Protein AF-D3LC71-F1 (afdb_monomer)

Sequence (68 aa):
MPITFDPSKADDADNLDVICPECHYKKDKFESVYYGSSDGVGRNDVDPITEVKLVDYYMNHLDQIPKA

Secondary structure (DSSP, 8-state):
--TTT-GGGSS-TTT-----HHHHHHHHHHHHHHTB-TTSSSB--------HHHHHHHHH-GGGSPP-

Radius of gyration: 11.44 Å;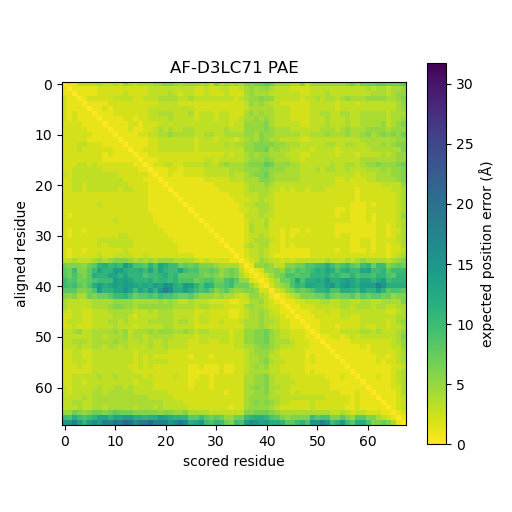 Cα contacts (8 Å, |Δi|>4): 59; chains: 1; bounding box: 25×23×26 Å

Solvent-accessible surface area (backbone atoms only — not comparable to full-atom values): 4321 Å² total; per-residue (Å²): 108,56,52,76,79,45,63,90,46,69,82,39,69,92,54,58,81,94,71,54,74,69,59,45,55,30,43,53,53,33,43,38,68,57,52,17,41,88,86,54,85,47,64,49,90,64,83,85,82,84,54,66,71,58,52,58,49,32,41,76,35,67,90,71,55,80,79,122

Mean predicted aligned error: 3.5 Å

Structure (mmCIF, N/CA/C/O backbone):
data_AF-D3LC71-F1
#
_entry.id   AF-D3LC71-F1
#
loop_
_atom_site.group_PDB
_atom_site.id
_atom_site.type_symbol
_atom_site.label_atom_id
_atom_site.label_alt_id
_atom_site.label_comp_id
_atom_site.label_asym_id
_atom_site.label_entity_id
_atom_site.label_seq_id
_atom_site.pdbx_PDB_ins_code
_atom_site.Cartn_x
_atom_site.Cartn_y
_atom_site.Cartn_z
_atom_site.occupancy
_atom_site.B_iso_or_equiv
_atom_site.auth_seq_id
_atom_site.auth_comp_id
_atom_site.auth_asym_id
_atom_site.auth_atom_id
_atom_site.pdbx_PDB_model_num
ATOM 1 N N . MET A 1 1 ? 1.701 -3.487 -2.946 1.00 87.12 1 MET A N 1
ATOM 2 C CA . MET A 1 1 ? 2.306 -3.630 -1.605 1.00 87.12 1 MET A CA 1
ATOM 3 C C . MET A 1 1 ? 3.391 -2.589 -1.408 1.00 87.12 1 MET A C 1
ATOM 5 O O . MET A 1 1 ? 4.177 -2.384 -2.334 1.00 87.12 1 MET A O 1
ATOM 9 N N . PRO A 1 2 ? 3.470 -1.962 -0.224 1.00 90.25 2 PRO A N 1
ATOM 10 C CA . PRO A 1 2 ? 4.492 -0.963 0.050 1.00 90.25 2 PRO A CA 1
ATOM 11 C C . PRO A 1 2 ? 5.880 -1.603 0.191 1.00 90.25 2 PRO A C 1
ATOM 13 O O . PRO A 1 2 ? 6.037 -2.665 0.795 1.00 90.25 2 PRO A O 1
ATOM 16 N N . ILE A 1 3 ? 6.913 -0.917 -0.310 1.00 88.94 3 ILE A N 1
ATOM 17 C CA . ILE A 1 3 ? 8.325 -1.341 -0.200 1.00 88.94 3 ILE A CA 1
ATOM 18 C C . ILE A 1 3 ? 8.779 -1.494 1.259 1.00 88.94 3 ILE A C 1
ATOM 20 O O . ILE A 1 3 ? 9.642 -2.306 1.587 1.00 88.94 3 ILE A O 1
ATOM 24 N N . THR A 1 4 ? 8.169 -0.724 2.160 1.00 86.19 4 THR A N 1
ATOM 25 C CA . THR A 1 4 ? 8.402 -0.803 3.600 1.00 86.19 4 THR A CA 1
ATOM 26 C C . THR A 1 4 ? 7.742 -2.011 4.239 1.00 86.19 4 THR A C 1
ATOM 28 O O . THR A 1 4 ? 7.971 -2.202 5.421 1.00 86.19 4 THR A O 1
ATOM 31 N N . PHE A 1 5 ? 6.963 -2.823 3.526 1.00 88.50 5 PHE A N 1
ATOM 32 C CA . PHE A 1 5 ? 6.454 -4.109 4.001 1.00 88.50 5 PHE A CA 1
ATOM 33 C C . PHE A 1 5 ? 7.249 -5.261 3.377 1.00 88.50 5 PHE A C 1
ATOM 35 O O . PHE A 1 5 ? 7.832 -6.059 4.106 1.00 88.50 5 PHE A O 1
ATOM 42 N N . ASP A 1 6 ? 7.377 -5.269 2.046 1.00 88.81 6 ASP A N 1
ATOM 43 C CA . ASP A 1 6 ? 8.153 -6.267 1.302 1.00 88.81 6 ASP A CA 1
ATOM 44 C C . ASP A 1 6 ? 9.128 -5.594 0.316 1.00 88.81 6 ASP A C 1
ATOM 46 O O . ASP A 1 6 ? 8.741 -5.201 -0.790 1.00 88.81 6 ASP A O 1
ATOM 50 N N . PRO A 1 7 ? 10.416 -5.473 0.687 1.00 90.25 7 PRO A N 1
ATOM 51 C CA . PRO A 1 7 ? 11.431 -4.874 -0.173 1.00 90.25 7 PRO A CA 1
ATOM 52 C C . PRO A 1 7 ? 11.704 -5.660 -1.459 1.00 90.25 7 PRO A C 1
ATOM 54 O O . PRO A 1 7 ? 12.228 -5.084 -2.409 1.00 90.25 7 PRO A O 1
ATOM 57 N N . SER A 1 8 ? 11.364 -6.955 -1.514 1.00 93.31 8 SER A N 1
ATOM 58 C CA . SER A 1 8 ? 11.600 -7.785 -2.705 1.00 93.31 8 SER A CA 1
ATOM 59 C C . SER A 1 8 ? 10.689 -7.422 -3.883 1.00 93.31 8 SER A C 1
ATOM 61 O O . SER A 1 8 ? 10.907 -7.890 -4.995 1.00 93.31 8 SER A O 1
ATOM 63 N N . LYS A 1 9 ? 9.683 -6.572 -3.641 1.00 91.19 9 LYS A N 1
ATOM 64 C CA . LYS A 1 9 ? 8.689 -6.113 -4.619 1.00 91.19 9 LYS A CA 1
ATOM 65 C C . LY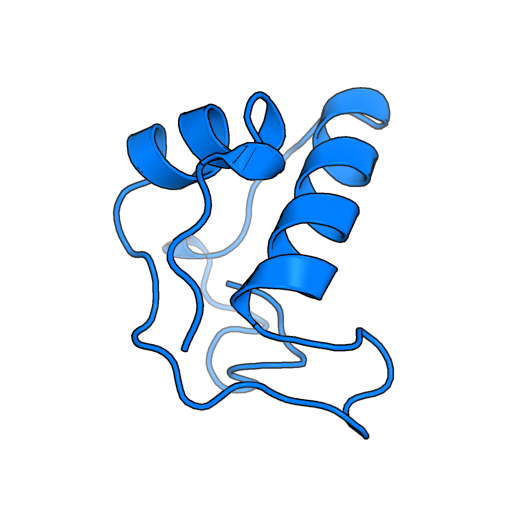S A 1 9 ? 8.941 -4.702 -5.149 1.00 91.19 9 LYS A C 1
ATOM 67 O O . LYS A 1 9 ? 8.057 -4.121 -5.776 1.00 91.19 9 LYS A O 1
ATOM 72 N N . ALA A 1 10 ? 10.114 -4.130 -4.875 1.00 91.44 10 ALA A N 1
ATOM 73 C CA . ALA A 1 10 ? 10.432 -2.743 -5.211 1.00 91.44 10 ALA A CA 1
ATOM 74 C C . ALA A 1 10 ? 10.416 -2.453 -6.724 1.00 91.44 10 ALA A C 1
ATOM 76 O O . ALA A 1 10 ? 10.036 -1.358 -7.130 1.00 91.44 10 ALA A O 1
ATOM 77 N N . ASP A 1 11 ? 10.825 -3.424 -7.538 1.00 94.06 11 ASP A N 1
ATOM 78 C CA . ASP A 1 11 ? 10.947 -3.341 -8.996 1.00 94.06 11 ASP A CA 1
ATOM 79 C C . ASP A 1 11 ? 10.032 -4.334 -9.738 1.00 94.06 11 ASP A C 1
ATOM 81 O O . ASP A 1 11 ? 10.107 -4.457 -10.961 1.00 94.06 11 ASP A O 1
ATOM 85 N N . ASP A 1 12 ? 9.140 -5.014 -9.012 1.00 94.12 12 ASP A N 1
ATOM 86 C CA . ASP A 1 12 ? 8.148 -5.922 -9.583 1.00 94.12 12 ASP A CA 1
ATOM 87 C C . ASP A 1 12 ? 7.073 -5.114 -10.323 1.00 94.12 12 ASP A C 1
ATOM 89 O O . ASP A 1 12 ? 6.281 -4.399 -9.706 1.00 94.12 12 ASP A O 1
ATOM 93 N N . ALA A 1 13 ? 7.048 -5.222 -11.653 1.00 93.00 13 ALA A N 1
ATOM 94 C CA . ALA A 1 13 ? 6.112 -4.486 -12.499 1.00 93.00 13 ALA A CA 1
ATOM 95 C C . ALA A 1 13 ? 4.642 -4.794 -12.171 1.00 93.00 13 ALA A C 1
ATOM 97 O O . ALA A 1 13 ? 3.804 -3.913 -12.334 1.00 93.00 13 ALA A O 1
ATOM 98 N N . ASP A 1 14 ? 4.339 -5.987 -11.646 1.00 90.94 14 ASP A N 1
ATOM 99 C CA . ASP A 1 14 ? 2.983 -6.362 -11.229 1.00 90.94 14 ASP A CA 1
ATOM 100 C C . ASP A 1 14 ? 2.594 -5.744 -9.866 1.00 90.94 14 ASP A C 1
ATOM 102 O O . ASP A 1 14 ? 1.430 -5.783 -9.466 1.00 90.94 14 ASP A O 1
ATOM 106 N N . ASN A 1 15 ? 3.555 -5.154 -9.142 1.00 90.56 15 ASN A N 1
ATOM 107 C CA . ASN A 1 15 ? 3.353 -4.439 -7.876 1.00 90.56 15 ASN A CA 1
ATOM 108 C C . ASN A 1 15 ? 3.361 -2.902 -8.036 1.00 90.56 15 ASN A C 1
ATOM 110 O O . ASN A 1 15 ? 3.026 -2.186 -7.087 1.00 90.56 15 ASN A O 1
ATOM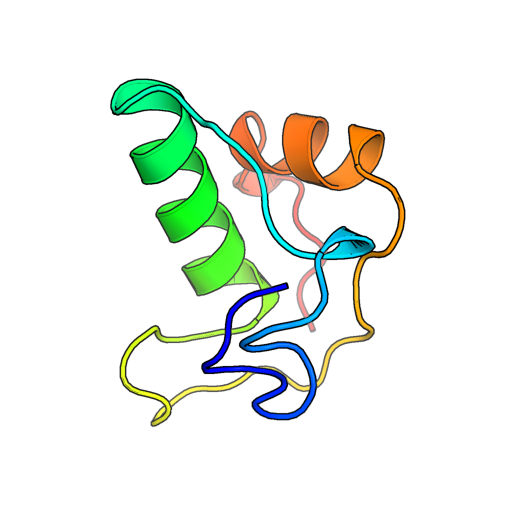 114 N N . LEU A 1 16 ? 3.756 -2.392 -9.206 1.00 91.75 16 LEU A N 1
ATOM 115 C CA . LEU A 1 16 ? 3.852 -0.964 -9.512 1.00 91.75 16 LEU A CA 1
ATOM 116 C C . LEU A 1 16 ? 2.642 -0.500 -10.330 1.00 91.75 16 LEU A C 1
ATOM 118 O O . LEU A 1 16 ? 2.204 -1.183 -11.248 1.00 91.75 16 LEU A O 1
ATOM 122 N N . ASP A 1 17 ? 2.132 0.695 -10.032 1.00 90.50 17 ASP A N 1
ATOM 123 C CA . ASP A 1 17 ? 0.987 1.265 -10.747 1.00 90.50 17 ASP A CA 1
ATOM 124 C C . ASP A 1 17 ? 1.122 2.786 -10.921 1.00 90.50 17 ASP A C 1
ATOM 126 O O . ASP A 1 17 ? 1.767 3.476 -10.124 1.00 90.50 17 ASP A O 1
ATOM 130 N N . VAL A 1 18 ? 0.499 3.321 -11.973 1.00 93.75 18 VAL A N 1
ATOM 131 C CA . VAL A 1 18 ? 0.404 4.759 -12.237 1.00 93.75 18 VAL A CA 1
ATOM 132 C C . VAL A 1 18 ? -0.876 5.286 -11.601 1.00 93.75 18 VAL A C 1
ATOM 134 O O . VAL A 1 18 ? -1.979 5.071 -12.094 1.00 93.75 18 VAL A O 1
ATOM 137 N N . ILE A 1 19 ? -0.722 6.036 -10.515 1.00 91.75 19 ILE A N 1
ATOM 138 C CA . ILE A 1 19 ? -1.830 6.479 -9.667 1.00 91.75 19 ILE A CA 1
ATOM 139 C C . ILE A 1 19 ? -1.870 8.007 -9.554 1.00 91.75 19 ILE A C 1
ATOM 141 O O . ILE A 1 19 ? -0.836 8.677 -9.525 1.00 91.75 19 ILE A O 1
ATOM 145 N N . CYS A 1 20 ? -3.071 8.588 -9.496 1.00 96.69 20 CYS A N 1
ATOM 146 C CA . CYS A 1 20 ? -3.215 10.034 -9.322 1.00 96.69 20 CYS A CA 1
ATOM 147 C C . CYS A 1 20 ? -2.849 10.466 -7.883 1.00 96.69 20 CYS A C 1
ATOM 149 O O . CYS A 1 20 ? -2.903 9.643 -6.966 1.00 96.69 20 CYS A O 1
ATOM 151 N N . PRO A 1 21 ? -2.535 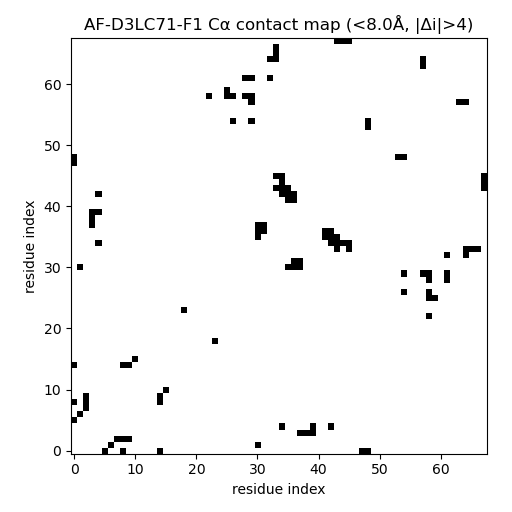11.753 -7.637 1.00 97.62 21 PRO A N 1
ATOM 152 C CA . PRO A 1 21 ? -2.130 12.219 -6.307 1.00 97.62 21 PRO A CA 1
ATOM 153 C C . PRO A 1 21 ? -3.162 11.967 -5.195 1.00 97.62 21 PRO A C 1
ATOM 155 O O . PRO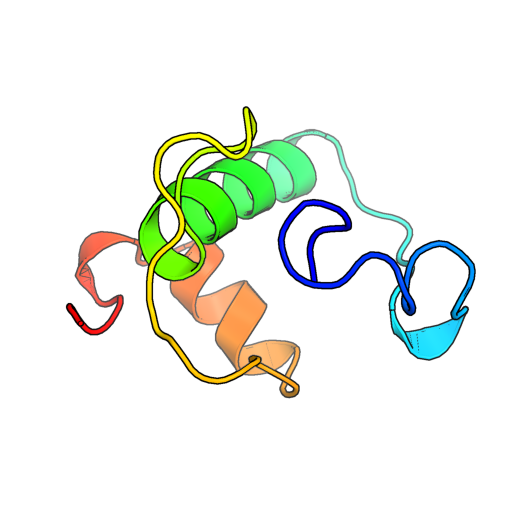 A 1 21 ? -2.791 11.613 -4.078 1.00 97.62 21 PRO A O 1
ATOM 158 N N . GLU A 1 22 ? -4.459 12.116 -5.486 1.00 96.94 22 GLU A N 1
ATOM 159 C CA . GLU A 1 22 ? -5.520 11.880 -4.496 1.00 96.94 22 GLU A CA 1
ATOM 160 C C . GLU A 1 22 ? -5.608 10.398 -4.108 1.00 96.94 22 GLU A C 1
ATOM 162 O O . GLU A 1 22 ? -5.636 10.053 -2.925 1.00 96.94 22 GLU A O 1
ATOM 167 N N . CYS A 1 23 ? -5.611 9.512 -5.105 1.00 95.25 23 CYS A N 1
ATOM 168 C CA . CYS A 1 23 ? -5.615 8.072 -4.882 1.00 95.25 23 CYS A CA 1
ATOM 169 C C . CYS A 1 23 ? -4.325 7.625 -4.182 1.00 95.25 23 CYS A C 1
ATOM 171 O O . CYS A 1 23 ? -4.393 6.805 -3.271 1.00 95.25 23 CYS A O 1
ATOM 173 N N . HIS A 1 24 ? -3.171 8.214 -4.515 1.00 95.06 24 HIS A N 1
ATOM 174 C CA . HIS A 1 24 ? -1.916 7.938 -3.817 1.00 95.06 24 HIS A CA 1
ATOM 175 C C . HIS A 1 24 ? -2.022 8.254 -2.322 1.00 95.06 24 HIS A C 1
ATOM 177 O O . HIS A 1 24 ? -1.679 7.419 -1.494 1.00 95.06 24 HIS A O 1
ATOM 183 N N . TYR A 1 25 ? -2.572 9.415 -1.963 1.00 95.38 25 TYR A N 1
ATOM 184 C CA . TYR A 1 25 ? -2.757 9.797 -0.563 1.00 95.38 25 TYR A CA 1
ATOM 185 C C . TYR A 1 25 ? -3.691 8.846 0.203 1.00 95.38 25 TYR A C 1
ATOM 187 O O . TYR A 1 25 ? -3.424 8.489 1.352 1.00 95.38 25 TYR A O 1
ATOM 195 N N . LYS A 1 26 ? -4.792 8.411 -0.424 1.00 96.12 26 LYS A N 1
ATOM 196 C CA . LYS A 1 26 ? -5.690 7.404 0.166 1.00 96.12 26 LYS A CA 1
ATOM 197 C C . LYS A 1 26 ? -4.984 6.059 0.352 1.00 96.12 26 LYS A C 1
ATOM 199 O O . LYS A 1 26 ? -5.147 5.439 1.401 1.00 96.12 26 LYS A O 1
ATOM 204 N N . LYS A 1 27 ? -4.176 5.647 -0.631 1.00 94.00 27 LYS A N 1
ATOM 205 C CA . LYS A 1 27 ? -3.336 4.446 -0.560 1.00 94.00 27 LYS A CA 1
ATOM 206 C C . LYS A 1 27 ? -2.390 4.519 0.634 1.00 94.00 27 LYS A C 1
ATOM 208 O O . LYS A 1 27 ? -2.394 3.603 1.442 1.00 94.00 27 LYS A O 1
ATOM 213 N N . ASP A 1 28 ? -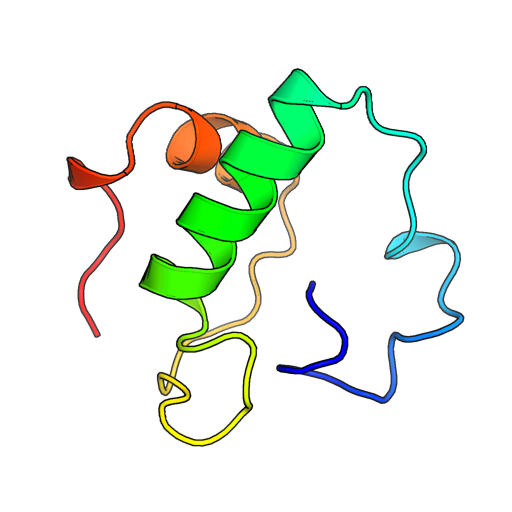1.679 5.632 0.805 1.00 93.19 28 ASP A N 1
ATOM 214 C CA . ASP A 1 28 ? -0.714 5.801 1.899 1.00 93.19 28 ASP A CA 1
ATOM 215 C C . ASP A 1 28 ? -1.388 5.694 3.278 1.00 93.19 28 ASP A C 1
ATOM 217 O O . ASP A 1 28 ? -0.850 5.080 4.197 1.00 93.19 28 ASP A O 1
ATOM 221 N N . LYS A 1 29 ? -2.607 6.236 3.427 1.00 94.06 29 LYS A N 1
ATOM 222 C CA . LYS A 1 29 ? -3.401 6.070 4.656 1.00 94.06 29 LYS A CA 1
ATOM 223 C C . LYS A 1 29 ? -3.790 4.623 4.910 1.00 94.06 29 LYS A C 1
ATOM 225 O O . LYS A 1 29 ? -3.643 4.151 6.032 1.00 94.06 29 LYS A O 1
ATOM 230 N N . PHE A 1 30 ? -4.315 3.949 3.890 1.00 94.31 30 PHE A N 1
ATOM 231 C CA . PHE A 1 30 ? -4.669 2.537 3.984 1.00 94.31 30 PHE A CA 1
ATOM 232 C C . PHE A 1 30 ? -3.443 1.703 4.376 1.00 94.31 30 PHE A C 1
ATOM 234 O O . PHE A 1 30 ? -3.507 0.955 5.348 1.00 94.31 30 PHE A O 1
ATOM 241 N N . GLU A 1 31 ? -2.319 1.878 3.678 1.00 93.06 31 GLU A N 1
ATOM 242 C CA . GLU A 1 31 ? -1.084 1.138 3.935 1.00 93.06 31 GLU A CA 1
ATOM 243 C C . GLU A 1 31 ? -0.565 1.403 5.352 1.00 93.06 31 GLU A C 1
ATOM 245 O O . GLU A 1 31 ? -0.205 0.455 6.047 1.00 93.06 31 GLU A O 1
ATOM 250 N N . SER A 1 32 ? -0.632 2.656 5.819 1.00 91.31 32 SER A N 1
ATOM 251 C CA . SER A 1 32 ? -0.255 3.024 7.187 1.00 91.31 32 SER A CA 1
ATOM 252 C C . SER A 1 32 ? -1.107 2.344 8.261 1.00 91.31 32 SER A C 1
ATOM 254 O O . SER A 1 32 ? -0.605 2.095 9.356 1.00 91.31 32 SER A O 1
ATOM 256 N N . VAL A 1 33 ? -2.393 2.101 7.990 1.00 91.88 33 VAL A N 1
ATOM 257 C CA . VAL A 1 33 ? -3.309 1.440 8.932 1.00 91.88 33 VAL A CA 1
ATOM 258 C C . VAL A 1 33 ? -3.147 -0.076 8.874 1.00 91.88 33 VAL A C 1
ATOM 260 O O . VAL A 1 33 ? -3.100 -0.715 9.921 1.00 91.88 33 VAL A O 1
ATOM 263 N N . TYR A 1 34 ? -3.066 -0.650 7.671 1.00 93.38 34 TYR A N 1
ATOM 264 C CA . TYR A 1 34 ? -3.059 -2.097 7.472 1.00 93.38 34 TYR A CA 1
ATOM 265 C C . TYR A 1 34 ? -1.671 -2.712 7.654 1.00 93.38 34 TYR A C 1
ATOM 267 O O . TYR A 1 34 ? -1.502 -3.573 8.510 1.00 93.38 34 TYR A O 1
ATOM 275 N N . TYR A 1 35 ? -0.667 -2.242 6.908 1.00 91.75 35 TYR A N 1
ATOM 276 C CA . TYR A 1 35 ? 0.707 -2.758 6.976 1.00 91.75 35 TYR A CA 1
ATOM 277 C C . TYR A 1 35 ? 1.528 -2.111 8.097 1.00 91.75 35 TYR A C 1
ATOM 279 O O . TYR A 1 35 ? 2.543 -2.667 8.524 1.00 91.75 35 TYR A O 1
ATOM 287 N N . GLY A 1 36 ? 1.082 -0.956 8.592 1.00 88.12 36 GLY A N 1
ATOM 288 C CA . GLY A 1 36 ? 1.742 -0.210 9.654 1.00 88.12 36 GLY A CA 1
ATOM 289 C C . GLY A 1 36 ? 2.550 0.984 9.142 1.00 88.12 36 GLY A C 1
ATOM 290 O O . GLY A 1 36 ? 2.485 1.353 7.973 1.00 88.12 36 GLY A O 1
ATOM 291 N N . SER A 1 37 ? 3.295 1.632 10.036 1.00 75.56 37 SER A N 1
ATOM 292 C CA . SER A 1 37 ? 3.930 2.929 9.769 1.00 75.56 37 SER A CA 1
ATOM 293 C C . SER A 1 37 ? 4.879 2.915 8.562 1.00 75.56 37 SER A C 1
ATOM 295 O O . SER A 1 37 ? 5.718 2.024 8.402 1.00 75.56 37 SER A O 1
ATOM 297 N N . SER A 1 38 ? 4.813 3.978 7.757 1.00 68.88 38 SER A N 1
ATOM 298 C CA . SER A 1 38 ? 5.678 4.205 6.594 1.00 68.88 38 SER A CA 1
ATOM 299 C C . SER A 1 38 ? 7.159 4.418 6.944 1.00 68.88 38 SER A C 1
ATOM 301 O O . SER A 1 38 ? 7.994 4.418 6.046 1.00 68.88 38 SER A O 1
ATOM 303 N N . ASP A 1 39 ? 7.505 4.610 8.222 1.00 69.69 39 ASP A N 1
ATOM 304 C CA . ASP A 1 39 ? 8.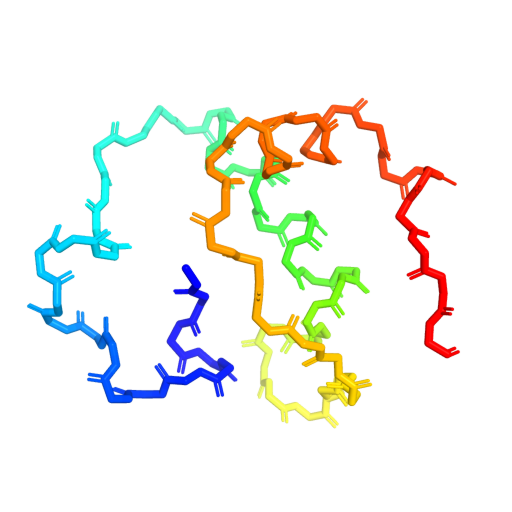895 4.697 8.703 1.00 69.69 39 ASP A CA 1
ATOM 305 C C . ASP A 1 39 ? 9.508 3.332 9.080 1.00 69.69 39 ASP A C 1
ATOM 307 O O . ASP A 1 39 ? 10.691 3.253 9.406 1.00 69.69 39 ASP A O 1
ATOM 311 N N . GLY A 1 40 ? 8.718 2.253 9.023 1.00 63.53 40 GLY A N 1
ATOM 312 C CA . GLY A 1 40 ? 9.156 0.891 9.325 1.00 63.53 40 GLY A CA 1
ATOM 313 C C . GLY A 1 4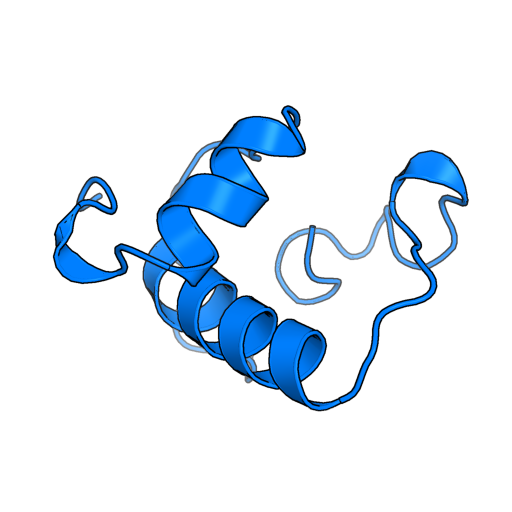0 ? 9.266 0.545 10.815 1.00 63.53 40 GLY A C 1
ATOM 314 O O . GLY A 1 40 ? 9.608 -0.593 11.126 1.00 63.53 40 GLY A O 1
ATOM 315 N N . VAL A 1 41 ? 8.960 1.468 11.737 1.00 66.31 41 VAL A N 1
ATOM 316 C CA . VAL A 1 41 ? 9.094 1.247 13.194 1.00 66.31 41 VAL A CA 1
ATOM 317 C C . VAL A 1 41 ? 7.855 0.569 13.801 1.00 66.31 41 VAL A C 1
ATOM 319 O O . VAL A 1 41 ? 7.946 -0.051 14.857 1.00 66.31 41 VAL A O 1
ATOM 322 N N . GLY A 1 42 ? 6.708 0.614 13.119 1.00 71.38 42 GLY A N 1
ATOM 323 C CA . GLY A 1 42 ? 5.452 0.014 13.584 1.00 71.38 42 GLY A CA 1
ATOM 324 C C . GLY A 1 42 ? 4.756 -0.799 12.503 1.00 71.38 42 GLY A C 1
ATOM 325 O O . GLY A 1 42 ? 3.704 -0.375 12.041 1.00 71.38 42 GLY A O 1
ATOM 326 N N . ARG A 1 43 ? 5.360 -1.914 12.071 1.00 81.31 43 ARG A N 1
ATOM 327 C CA . ARG A 1 43 ? 4.752 -2.863 11.123 1.00 81.31 43 ARG A CA 1
ATOM 328 C C . ARG A 1 43 ? 3.740 -3.767 11.829 1.00 81.31 43 ARG A C 1
ATOM 330 O O . ARG A 1 43 ? 4.029 -4.267 12.915 1.00 81.31 43 ARG A O 1
ATOM 337 N N . ASN A 1 44 ? 2.608 -4.013 11.181 1.00 86.88 44 ASN A N 1
ATOM 338 C CA . ASN A 1 44 ? 1.633 -5.000 11.639 1.00 86.88 44 ASN A CA 1
ATOM 339 C C . ASN A 1 44 ? 1.982 -6.389 11.085 1.00 86.88 44 ASN A C 1
ATOM 341 O O . ASN A 1 44 ? 2.544 -6.503 9.994 1.00 86.88 44 ASN A O 1
ATOM 345 N N . ASP A 1 45 ? 1.622 -7.436 11.825 1.00 89.12 45 ASP A N 1
ATOM 346 C CA . ASP A 1 45 ? 1.717 -8.826 11.371 1.00 89.12 45 ASP A CA 1
ATOM 347 C C . ASP A 1 45 ? 0.433 -9.192 10.613 1.00 89.12 45 ASP A C 1
ATOM 349 O O . ASP A 1 45 ? -0.564 -9.602 11.206 1.00 89.12 45 ASP A O 1
ATOM 353 N N . VAL A 1 46 ? 0.418 -8.910 9.308 1.00 90.31 46 VAL A N 1
ATOM 354 C CA . VAL A 1 46 ? -0.745 -9.092 8.427 1.00 90.31 46 VAL A CA 1
ATOM 355 C C . VAL A 1 46 ? -0.343 -9.767 7.125 1.00 90.31 46 VAL A C 1
ATOM 357 O O . VAL A 1 46 ? 0.780 -9.606 6.645 1.00 90.31 46 VAL A O 1
ATOM 360 N N . ASP A 1 47 ? -1.290 -10.482 6.524 1.00 92.12 47 ASP A N 1
ATOM 361 C CA . ASP A 1 47 ? -1.100 -11.070 5.204 1.00 92.12 47 ASP A CA 1
ATOM 362 C C . ASP A 1 47 ? -1.033 -9.996 4.101 1.00 92.12 47 ASP A C 1
ATOM 364 O O . ASP A 1 47 ? -1.670 -8.944 4.191 1.00 92.12 47 ASP A O 1
ATOM 368 N N . PRO A 1 48 ? -0.289 -10.246 3.013 1.00 90.94 48 PRO A N 1
ATOM 369 C CA . PRO A 1 48 ? -0.281 -9.362 1.857 1.00 90.94 48 PRO A CA 1
ATOM 370 C C . PRO A 1 48 ? -1.646 -9.354 1.150 1.00 90.94 48 PRO A C 1
ATOM 372 O O . PRO A 1 48 ? -2.182 -10.404 0.792 1.00 90.94 48 PRO A O 1
ATOM 375 N N . ILE A 1 49 ? -2.183 -8.167 0.850 1.00 91.00 49 ILE A N 1
ATOM 376 C CA . ILE A 1 49 ? -3.358 -8.039 -0.025 1.00 91.00 49 ILE A CA 1
ATOM 377 C C . ILE A 1 49 ? -2.904 -8.107 -1.484 1.00 91.00 49 ILE A C 1
ATOM 379 O O . ILE A 1 49 ? -2.211 -7.214 -1.974 1.00 91.00 49 ILE A O 1
ATOM 383 N N . THR A 1 50 ? -3.338 -9.153 -2.185 1.00 88.44 50 THR A N 1
ATOM 384 C CA . THR A 1 50 ? -3.039 -9.390 -3.608 1.00 88.44 50 THR A CA 1
ATOM 385 C C . THR A 1 50 ? -4.177 -8.967 -4.541 1.00 88.44 50 THR A C 1
ATOM 387 O O . THR A 1 50 ? -3.972 -8.806 -5.742 1.00 88.44 50 THR A O 1
ATOM 390 N N . GLU A 1 51 ? -5.379 -8.737 -4.007 1.00 90.50 51 GLU A N 1
ATOM 391 C CA . GLU A 1 51 ? -6.543 -8.314 -4.785 1.00 90.50 51 GLU A CA 1
ATOM 392 C C . GLU A 1 51 ? -6.672 -6.785 -4.834 1.00 90.50 51 GLU A C 1
ATOM 394 O O . GLU A 1 51 ? -7.042 -6.140 -3.852 1.00 90.50 51 GLU A O 1
ATOM 399 N N . VAL A 1 52 ? -6.465 -6.190 -6.014 1.00 87.62 52 VAL A N 1
ATOM 400 C CA . VAL A 1 52 ? -6.555 -4.727 -6.219 1.00 87.62 52 VAL A CA 1
ATOM 401 C C . VAL A 1 52 ? -7.920 -4.152 -5.815 1.00 87.62 52 VAL A C 1
ATOM 403 O O . VAL A 1 52 ? -7.991 -3.052 -5.272 1.00 87.62 52 VAL A O 1
ATOM 406 N N . LYS A 1 53 ? -9.015 -4.898 -6.011 1.00 92.44 53 LYS A N 1
ATOM 407 C CA . LYS A 1 53 ? -10.362 -4.449 -5.609 1.00 92.44 53 LYS A CA 1
ATOM 408 C C . LYS A 1 53 ? -10.486 -4.250 -4.100 1.00 92.44 53 LYS A C 1
ATOM 410 O O . LYS A 1 53 ? -11.225 -3.375 -3.658 1.00 92.44 53 LYS A O 1
ATOM 415 N N . LEU A 1 54 ? -9.774 -5.056 -3.317 1.00 93.94 54 LEU A N 1
ATOM 416 C CA . LEU A 1 54 ? -9.782 -4.946 -1.866 1.00 93.94 54 LEU A CA 1
ATOM 417 C C . LEU A 1 54 ? -8.968 -3.730 -1.402 1.00 93.94 54 LEU A C 1
ATOM 419 O O . LEU A 1 54 ? -9.382 -3.032 -0.479 1.00 93.94 54 LEU A O 1
ATOM 423 N N . VAL A 1 55 ? -7.867 -3.424 -2.098 1.00 92.19 55 VAL A N 1
ATOM 424 C CA . VAL A 1 55 ? -7.097 -2.188 -1.888 1.00 92.19 55 VAL A CA 1
ATOM 425 C C . VAL A 1 55 ? -7.975 -0.960 -2.140 1.00 92.19 55 VAL A C 1
ATOM 427 O O . VAL A 1 55 ? -8.081 -0.104 -1.265 1.00 92.19 55 VAL A O 1
ATOM 430 N N . ASP A 1 56 ? -8.670 -0.903 -3.281 1.00 93.00 56 ASP A N 1
ATOM 431 C CA . ASP A 1 56 ? -9.584 0.205 -3.604 1.00 93.00 56 ASP A CA 1
ATOM 432 C C . ASP A 1 56 ? -10.711 0.351 -2.566 1.00 93.00 56 ASP A C 1
ATOM 434 O O . ASP A 1 56 ? -11.028 1.459 -2.120 1.00 93.00 56 ASP A O 1
ATOM 438 N N . TYR A 1 57 ? -11.273 -0.768 -2.101 1.00 96.50 57 TYR A N 1
ATOM 439 C CA . TYR A 1 57 ? -12.277 -0.748 -1.043 1.00 96.50 57 TYR A CA 1
ATOM 440 C C . TYR A 1 57 ? -11.736 -0.106 0.242 1.00 96.50 57 TYR A C 1
ATOM 442 O O . TYR A 1 57 ? -12.327 0.860 0.734 1.00 96.50 57 TYR A O 1
ATOM 450 N N . TYR A 1 58 ? -10.600 -0.575 0.767 1.00 95.94 58 TYR A N 1
ATOM 451 C CA . TYR A 1 58 ? -10.053 -0.067 2.029 1.00 95.94 58 TYR A CA 1
ATOM 452 C C . TYR A 1 58 ? -9.494 1.350 1.934 1.00 95.94 58 TYR A C 1
ATOM 454 O O . TYR A 1 58 ? -9.628 2.113 2.889 1.00 95.94 58 TYR A O 1
ATOM 462 N N . MET A 1 59 ? -8.970 1.756 0.776 1.00 94.81 59 MET A N 1
ATOM 463 C CA . MET A 1 59 ? -8.603 3.151 0.505 1.00 94.81 59 MET A CA 1
ATOM 464 C C . MET A 1 59 ? -9.761 4.130 0.743 1.00 94.81 59 MET A C 1
ATOM 466 O O . MET A 1 59 ? -9.527 5.297 1.068 1.00 94.81 59 MET A O 1
ATOM 470 N N . ASN A 1 60 ? -11.005 3.667 0.589 1.00 96.25 60 ASN A N 1
ATOM 471 C CA . ASN A 1 60 ? -12.211 4.470 0.773 1.00 96.25 60 ASN A CA 1
ATOM 472 C C . ASN A 1 60 ? -12.991 4.134 2.065 1.00 96.25 60 ASN A C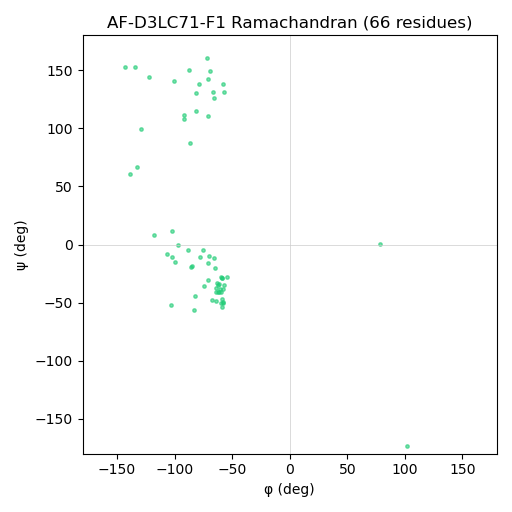 1
ATOM 474 O O . ASN A 1 60 ? -13.902 4.881 2.413 1.00 96.25 60 ASN A O 1
ATOM 478 N N . HIS A 1 61 ? -12.620 3.074 2.796 1.00 96.50 61 HIS A N 1
ATOM 479 C CA . HIS A 1 61 ? -13.316 2.578 3.996 1.00 96.50 61 HIS A CA 1
ATOM 480 C C . HIS A 1 61 ? -12.318 2.162 5.092 1.00 96.50 61 HIS A C 1
ATOM 482 O O . HIS A 1 61 ? -12.250 1.000 5.494 1.00 96.50 61 HIS A O 1
ATOM 488 N N . LEU A 1 62 ? -11.500 3.110 5.562 1.00 94.06 62 LEU A N 1
ATOM 489 C CA . LEU A 1 62 ? -10.432 2.842 6.540 1.00 94.06 62 LEU A CA 1
ATOM 490 C C . LEU A 1 62 ? -10.947 2.243 7.862 1.00 94.06 62 LEU A C 1
ATOM 492 O O . LEU A 1 62 ? -10.231 1.505 8.530 1.00 94.06 62 LEU A O 1
ATOM 496 N N . ASP A 1 63 ? -12.186 2.549 8.244 1.00 94.50 63 ASP A N 1
ATOM 497 C CA . ASP A 1 63 ? -12.861 2.029 9.437 1.00 94.50 63 ASP A CA 1
ATOM 498 C C . ASP A 1 63 ? -13.251 0.546 9.326 1.00 94.50 63 ASP A C 1
ATOM 500 O O . ASP A 1 63 ? -13.521 -0.093 10.342 1.00 94.50 63 ASP A O 1
ATOM 504 N N . GLN A 1 64 ? -13.251 0.002 8.108 1.00 95.88 64 GLN A N 1
ATOM 505 C CA . GLN A 1 64 ? -13.590 -1.390 7.807 1.00 95.88 64 GLN A CA 1
ATOM 506 C C . GLN A 1 64 ? -12.350 -2.288 7.672 1.00 95.88 64 GLN A C 1
ATOM 508 O O . GLN A 1 64 ? -12.487 -3.486 7.420 1.00 95.88 64 GLN A O 1
ATOM 513 N N . ILE A 1 65 ? -11.140 -1.735 7.823 1.00 92.06 65 ILE A N 1
ATOM 514 C CA . ILE A 1 65 ? -9.900 -2.515 7.783 1.00 92.06 65 ILE A CA 1
ATOM 515 C C . ILE A 1 65 ? -9.872 -3.474 8.990 1.00 92.06 65 ILE A C 1
ATOM 517 O O . ILE A 1 65 ? -10.009 -3.013 10.130 1.00 92.06 65 ILE A O 1
ATOM 521 N N . PRO A 1 66 ? -9.687 -4.794 8.779 1.00 85.75 66 PRO A N 1
ATOM 522 C CA . PRO A 1 66 ? -9.549 -5.752 9.868 1.00 85.75 66 PRO A CA 1
ATOM 523 C C . PRO A 1 66 ? -8.387 -5.361 10.776 1.00 85.75 66 PRO A C 1
ATOM 525 O O . PRO A 1 66 ? -7.288 -5.068 10.306 1.00 85.75 66 PRO A O 1
ATOM 528 N N . LYS A 1 67 ? -8.632 -5.350 12.085 1.00 74.62 67 LYS A N 1
ATOM 529 C CA . LYS A 1 67 ? -7.576 -5.122 13.070 1.00 74.62 67 LYS A CA 1
ATOM 530 C C . LYS A 1 67 ? -6.836 -6.437 13.296 1.00 74.62 67 LYS A C 1
ATOM 532 O O . LYS A 1 67 ? -7.499 -7.456 13.495 1.00 74.62 67 LYS A O 1
ATOM 537 N N . ALA A 1 68 ? -5.507 -6.380 13.226 1.00 64.69 68 ALA A N 1
ATOM 538 C CA . ALA A 1 68 ? -4.620 -7.464 13.637 1.00 64.69 68 ALA A CA 1
ATOM 539 C C . ALA A 1 68 ? -4.743 -7.739 15.145 1.00 64.69 68 ALA A C 1
ATOM 541 O O . ALA A 1 68 ? -5.020 -6.771 15.900 1.00 64.69 68 ALA A O 1
#

Organism: NCBI:txid655225

pLDDT: mean 89.43, std 8.06, range [63.53, 97.62]

Foldseek 3Di:
DDCLQPVVCVPPPLSDDDDDPLLVVLLQLLCCLAQHDPVSPGGDPDDDDPDVVVSVVCSVVVVPHDDD